Protein AF-A0A9Q0VDV9-F1 (afdb_monomer_lite)

InterPro domains:
  IPR036641 HPT domain superfamily [G3DSA:1.20.120.160] (2-73)
  IPR036641 HPT domain superfamily [SSF47226] (5-68)
  IPR045871 Histidine-containing phosphotransfer protein 1-5/Phosphorelay intermediate protein YPD1 [PTHR28242] (6-66)

Secondary structure (DSSP, 8-state):
-HHHHHHHHHHHHHHHHHHHTTSS-HHHHHHHHT--TT-TTHHHHHHHHHHHHHHHHHHHHHHHHHHHS---SS---------

Structure (mmCIF, N/CA/C/O backbone):
data_AF-A0A9Q0VDV9-F1
#
_entry.id   AF-A0A9Q0VDV9-F1
#
loop_
_atom_site.group_PDB
_atom_site.id
_atom_site.type_symbol
_atom_site.label_atom_id
_atom_site.label_alt_id
_atom_site.label_comp_id
_atom_site.label_asym_id
_atom_site.label_entity_id
_atom_site.label_seq_id
_atom_site.pdbx_PDB_ins_code
_atom_site.Cartn_x
_atom_site.Cartn_y
_atom_site.Cartn_z
_atom_site.occupancy
_atom_site.B_iso_or_equiv
_atom_site.auth_seq_id
_atom_site.auth_comp_id
_atom_site.auth_asym_id
_atom_site.auth_atom_id
_atom_site.pdbx_PDB_model_num
ATOM 1 N N . MET A 1 1 ? -20.500 13.469 17.458 1.00 62.19 1 MET A N 1
ATOM 2 C CA . MET A 1 1 ? -20.563 12.125 16.839 1.00 62.19 1 MET A CA 1
ATOM 3 C C . MET A 1 1 ? -20.506 12.192 15.311 1.00 62.19 1 MET A C 1
ATOM 5 O O . MET A 1 1 ? -20.061 11.232 14.701 1.00 62.19 1 MET A O 1
ATOM 9 N N . ASP A 1 2 ? -20.890 13.304 14.677 1.00 80.56 2 ASP A N 1
ATOM 10 C CA . ASP A 1 2 ? -20.933 13.431 13.208 1.00 80.56 2 ASP A CA 1
ATOM 11 C C . ASP A 1 2 ? -19.565 13.363 12.514 1.00 80.56 2 ASP A C 1
ATOM 13 O O . ASP A 1 2 ? -19.437 12.716 11.481 1.00 80.56 2 ASP A O 1
ATOM 17 N N . ILE A 1 3 ? -18.523 13.942 13.118 1.00 89.12 3 ILE A N 1
ATOM 18 C CA . ILE A 1 3 ? -17.169 13.982 12.534 1.00 89.12 3 ILE A CA 1
ATOM 19 C C . ILE A 1 3 ? -16.572 12.573 12.387 1.00 89.12 3 ILE A C 1
ATOM 21 O O . ILE A 1 3 ? -16.006 12.249 11.348 1.00 89.12 3 ILE A O 1
ATOM 25 N N . LEU A 1 4 ? -16.741 11.711 13.398 1.00 87.19 4 LEU A N 1
ATOM 26 C CA . LEU A 1 4 ? -16.248 10.328 13.358 1.00 87.19 4 LEU A CA 1
ATOM 27 C C . LEU A 1 4 ? -16.951 9.510 12.269 1.00 87.19 4 LEU A C 1
ATOM 29 O O . LEU A 1 4 ? -16.295 8.809 11.505 1.00 87.19 4 LEU A O 1
ATOM 33 N N . ASN A 1 5 ? -18.272 9.661 12.147 1.00 87.19 5 ASN A N 1
ATOM 34 C CA . ASN A 1 5 ? -19.045 9.011 11.087 1.00 87.19 5 ASN A CA 1
ATOM 35 C C . ASN A 1 5 ? -18.631 9.497 9.690 1.00 87.19 5 ASN A C 1
ATOM 37 O O . ASN A 1 5 ? -18.631 8.724 8.734 1.00 87.19 5 ASN A O 1
ATOM 41 N N . GLN A 1 6 ? -18.275 10.775 9.562 1.00 89.62 6 GLN A N 1
ATOM 42 C CA . GLN A 1 6 ? -17.844 11.358 8.297 1.00 89.62 6 GLN A CA 1
ATOM 43 C C . GLN A 1 6 ? -16.455 10.853 7.881 1.00 89.62 6 GLN A C 1
ATOM 45 O O . GLN A 1 6 ? -16.284 10.440 6.735 1.00 89.62 6 GLN A O 1
ATOM 50 N N . LEU A 1 7 ? -15.503 10.792 8.817 1.00 89.75 7 LEU A N 1
ATOM 51 C CA . LEU A 1 7 ? -14.181 10.192 8.596 1.00 89.75 7 LEU A CA 1
ATOM 52 C C . LEU A 1 7 ? -14.278 8.709 8.229 1.00 89.75 7 LEU A C 1
ATOM 54 O O . LEU A 1 7 ? -13.618 8.262 7.295 1.00 89.75 7 LEU A O 1
ATOM 58 N N . GLN A 1 8 ? -15.135 7.953 8.916 1.00 90.75 8 GLN A N 1
ATOM 59 C CA . GLN A 1 8 ? -15.333 6.536 8.621 1.00 90.75 8 GLN A CA 1
ATOM 60 C C . GLN A 1 8 ? -15.890 6.316 7.208 1.00 90.75 8 GLN A C 1
ATOM 62 O O . GLN A 1 8 ? -15.438 5.409 6.505 1.00 90.75 8 GLN A O 1
ATOM 67 N N . ARG A 1 9 ? -16.837 7.154 6.760 1.00 91.81 9 ARG A N 1
ATOM 68 C CA . ARG A 1 9 ? -17.330 7.111 5.374 1.00 91.81 9 ARG A CA 1
ATOM 69 C C . ARG A 1 9 ? -16.225 7.421 4.378 1.00 91.81 9 ARG A C 1
ATOM 71 O O . ARG A 1 9 ? -16.035 6.641 3.459 1.00 91.81 9 ARG A O 1
ATOM 78 N N . GLN A 1 10 ? -15.460 8.490 4.602 1.00 92.69 10 GLN A N 1
ATOM 79 C CA . GLN A 1 10 ? -14.350 8.842 3.713 1.00 92.69 10 GLN A CA 1
ATOM 80 C C . GLN A 1 10 ? -13.319 7.718 3.601 1.00 92.69 10 GLN A C 1
ATOM 82 O O . GLN A 1 10 ? -12.880 7.409 2.498 1.00 92.69 10 GLN A O 1
ATOM 87 N N . TYR A 1 11 ? -12.967 7.085 4.721 1.00 88.38 11 TYR A N 1
ATOM 88 C CA . TYR A 1 11 ? -12.072 5.933 4.726 1.00 88.38 11 TYR A CA 1
ATOM 89 C C . TYR A 1 11 ? -12.648 4.773 3.907 1.00 88.38 11 TYR A C 1
ATOM 91 O O . TYR A 1 11 ? -11.980 4.250 3.022 1.00 88.38 11 TYR A O 1
ATOM 99 N N . THR A 1 12 ? -13.912 4.422 4.149 1.00 88.75 12 THR A N 1
ATOM 100 C CA . THR A 1 12 ? -14.578 3.309 3.457 1.00 88.75 12 THR A CA 1
ATOM 101 C C . THR A 1 12 ? -14.686 3.562 1.951 1.00 88.75 12 THR A C 1
ATOM 103 O O . THR A 1 12 ? -14.378 2.675 1.156 1.00 88.75 12 THR A O 1
ATOM 106 N N . ASP A 1 13 ? -15.070 4.777 1.554 1.00 92.81 13 ASP A N 1
ATOM 107 C CA . ASP A 1 13 ? -15.191 5.180 0.151 1.00 92.81 13 ASP A CA 1
ATOM 108 C C . ASP A 1 13 ? -13.825 5.155 -0.548 1.00 92.81 13 ASP A C 1
ATOM 110 O O . ASP A 1 13 ? -13.703 4.657 -1.668 1.00 92.81 13 ASP A O 1
ATOM 114 N N . PHE A 1 14 ? -12.776 5.640 0.122 1.00 90.75 14 PHE A N 1
ATOM 115 C CA . PHE A 1 14 ? -11.414 5.614 -0.405 1.00 90.75 14 PHE A CA 1
ATOM 116 C C . PHE A 1 14 ? -10.893 4.183 -0.576 1.00 90.75 14 PHE A C 1
ATOM 118 O O . PHE A 1 14 ? -10.374 3.837 -1.637 1.00 90.75 14 PHE A O 1
ATOM 125 N N . THR A 1 15 ? -11.091 3.320 0.423 1.00 87.00 15 THR A N 1
ATOM 126 C CA . THR A 1 15 ? -10.728 1.903 0.329 1.00 87.00 15 THR A CA 1
ATOM 127 C C . THR A 1 15 ? -11.473 1.216 -0.814 1.00 87.00 15 THR A C 1
ATOM 129 O O . THR A 1 15 ? -10.855 0.504 -1.601 1.00 87.00 15 THR A O 1
ATOM 132 N N . ALA A 1 16 ? -12.774 1.471 -0.979 1.00 89.56 16 ALA A N 1
ATOM 133 C CA . ALA A 1 16 ? -13.551 0.901 -2.079 1.00 89.56 16 ALA A CA 1
ATOM 134 C C . ALA A 1 16 ? -13.028 1.331 -3.462 1.00 89.56 16 ALA A C 1
ATOM 136 O O . ALA A 1 16 ? -13.014 0.522 -4.392 1.00 89.56 16 ALA A O 1
ATOM 137 N N . LEU A 1 17 ? -12.566 2.578 -3.604 1.00 92.94 17 LEU A N 1
ATOM 138 C CA . LEU A 1 17 ? -11.944 3.058 -4.841 1.00 92.94 17 LEU A CA 1
ATOM 139 C C . LEU A 1 17 ? -10.628 2.334 -5.147 1.00 92.94 17 LEU A C 1
ATOM 141 O O . LEU A 1 17 ? -10.411 1.967 -6.300 1.00 92.94 17 LEU A O 1
ATOM 145 N N . LEU A 1 18 ? -9.790 2.078 -4.138 1.00 88.62 18 LEU A N 1
ATOM 146 C CA . LEU A 1 18 ? -8.528 1.347 -4.312 1.00 88.62 18 LEU A CA 1
ATOM 147 C C . LEU A 1 18 ? -8.746 -0.077 -4.841 1.00 88.62 18 LEU A C 1
ATOM 149 O O . LEU A 1 18 ? -8.047 -0.496 -5.764 1.00 88.62 18 LEU A O 1
ATOM 153 N N . TYR A 1 19 ? -9.744 -0.789 -4.308 1.00 86.81 19 TYR A N 1
ATOM 154 C CA . TYR A 1 19 ? -10.121 -2.117 -4.803 1.00 86.81 19 TYR A CA 1
ATOM 155 C C . TYR A 1 19 ? -10.723 -2.060 -6.209 1.00 86.81 19 TYR A C 1
ATOM 157 O O . TYR A 1 19 ? -10.414 -2.898 -7.053 1.00 86.81 19 TYR A O 1
ATOM 165 N N . ARG A 1 20 ? -11.577 -1.067 -6.492 1.00 90.81 20 ARG A N 1
ATOM 166 C CA . ARG A 1 20 ? -12.244 -0.951 -7.798 1.00 90.81 20 ARG A CA 1
ATOM 167 C C . ARG A 1 20 ? -11.268 -0.650 -8.932 1.00 90.81 20 ARG A C 1
ATOM 169 O O . ARG A 1 20 ? -11.437 -1.180 -10.024 1.00 90.81 20 ARG A O 1
ATOM 176 N N . GLU A 1 21 ? -10.290 0.211 -8.683 1.00 91.25 21 GLU A N 1
ATOM 177 C CA . GLU A 1 21 ? -9.271 0.566 -9.674 1.00 91.25 21 GLU A CA 1
A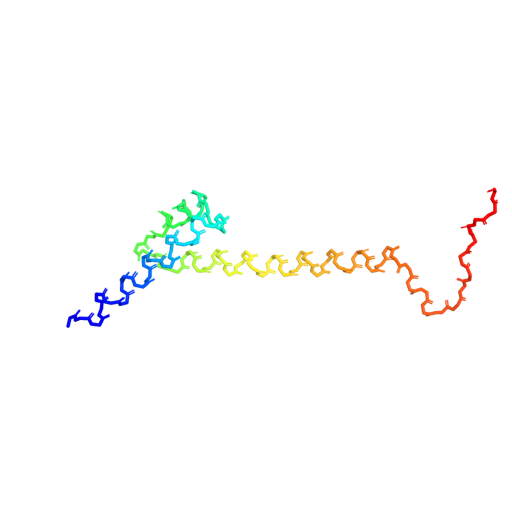TOM 178 C C . GLU A 1 21 ? -8.184 -0.520 -9.802 1.00 91.25 21 GLU A C 1
ATOM 180 O O . GLU A 1 21 ? -7.357 -0.468 -10.705 1.00 91.25 21 GLU A O 1
ATOM 185 N N . GLY A 1 22 ? -8.191 -1.525 -8.916 1.00 86.50 22 GLY A N 1
ATOM 186 C CA . GLY A 1 22 ? -7.240 -2.635 -8.942 1.00 86.50 22 GLY A CA 1
ATOM 187 C C . GLY A 1 22 ? -5.855 -2.287 -8.395 1.00 86.50 22 GLY A C 1
ATOM 188 O O . GLY A 1 22 ? -4.906 -3.021 -8.649 1.00 86.50 22 GLY A O 1
ATOM 189 N N . PHE A 1 23 ? -5.722 -1.193 -7.634 1.00 83.62 23 PHE A N 1
ATOM 190 C CA . PHE A 1 23 ? -4.483 -0.889 -6.902 1.00 83.62 23 PHE A CA 1
ATOM 191 C C . PHE A 1 23 ? -4.212 -1.900 -5.788 1.00 83.62 23 PHE A C 1
ATOM 193 O O . PHE A 1 23 ? -3.069 -2.088 -5.380 1.00 83.62 23 PHE A O 1
ATOM 200 N N . VAL A 1 24 ? -5.281 -2.493 -5.264 1.00 85.75 24 VAL A N 1
ATOM 201 C CA . VAL A 1 24 ? -5.270 -3.380 -4.112 1.00 85.75 24 VAL A CA 1
ATOM 202 C C . VAL A 1 24 ? -6.189 -4.561 -4.408 1.00 85.75 24 VAL A C 1
ATOM 204 O O . VAL A 1 24 ? -7.267 -4.381 -4.973 1.00 85.75 24 VAL A O 1
ATOM 207 N N . ASP A 1 25 ? -5.766 -5.763 -4.028 1.00 86.81 25 ASP A N 1
ATOM 208 C CA . ASP A 1 25 ? -6.485 -7.010 -4.273 1.00 86.81 25 ASP A CA 1
ATOM 209 C C . ASP A 1 25 ? -6.685 -7.827 -2.981 1.00 86.81 25 ASP A C 1
ATOM 211 O O . ASP A 1 25 ? -6.403 -7.383 -1.860 1.00 86.81 25 ASP A O 1
ATOM 215 N N . ASP A 1 26 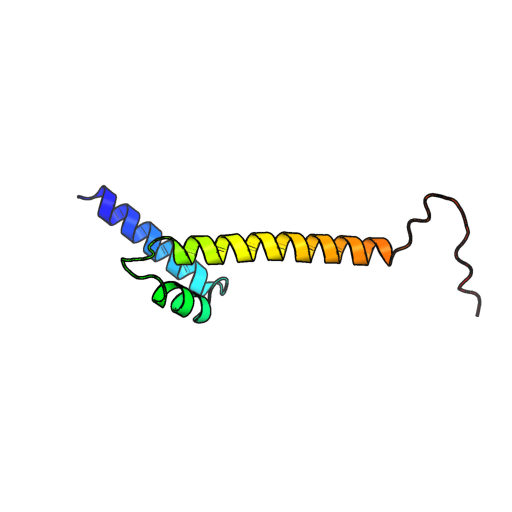? -7.184 -9.053 -3.132 1.00 85.62 26 ASP A N 1
ATOM 216 C CA . ASP A 1 26 ? -7.444 -9.966 -2.019 1.00 85.62 26 ASP A CA 1
ATOM 217 C C . ASP A 1 26 ? -6.179 -10.326 -1.214 1.00 85.62 26 ASP A C 1
ATOM 219 O O . ASP A 1 26 ? -6.288 -10.813 -0.083 1.00 85.62 26 ASP A O 1
ATOM 223 N N . ASN A 1 27 ? -4.972 -10.102 -1.752 1.00 83.06 27 ASN A N 1
ATOM 224 C CA . ASN A 1 27 ? -3.730 -10.296 -1.008 1.00 83.06 27 ASN A CA 1
ATOM 225 C C . ASN A 1 27 ? -3.594 -9.255 0.109 1.00 83.06 27 ASN A C 1
ATOM 227 O O . ASN A 1 27 ? -3.279 -9.606 1.245 1.00 83.06 27 ASN A O 1
ATOM 231 N N . PHE A 1 28 ? -3.947 -7.999 -0.156 1.00 83.25 28 PHE A N 1
ATOM 232 C CA . PHE A 1 28 ? -3.937 -6.957 0.870 1.00 83.25 28 PHE A CA 1
ATOM 233 C C . PHE A 1 28 ? -4.955 -7.231 1.980 1.00 83.25 28 PHE A C 1
ATOM 235 O O . PHE A 1 28 ? -4.647 -7.058 3.157 1.00 83.25 28 PHE A O 1
ATOM 242 N N . THR A 1 29 ? -6.135 -7.762 1.634 1.00 82.12 29 THR A N 1
ATOM 243 C CA . THR A 1 29 ? -7.112 -8.216 2.639 1.00 82.12 29 THR A CA 1
ATOM 244 C C . THR A 1 29 ? -6.529 -9.319 3.537 1.00 82.12 29 THR A C 1
ATOM 246 O O . THR A 1 29 ? -6.850 -9.383 4.723 1.00 82.12 29 THR A O 1
ATOM 249 N N . GLN A 1 30 ? -5.667 -10.197 3.013 1.00 83.94 30 GLN A N 1
ATOM 250 C CA . GLN A 1 30 ? -4.985 -11.214 3.824 1.00 83.94 30 GLN A CA 1
ATOM 251 C C . GLN A 1 30 ? -3.943 -10.598 4.759 1.00 83.94 30 GLN A C 1
ATOM 253 O O . GLN A 1 30 ? -3.896 -10.977 5.926 1.00 83.94 30 GLN A O 1
ATOM 258 N N . VAL A 1 31 ? -3.172 -9.616 4.284 1.00 83.81 31 VAL A N 1
ATOM 259 C CA . VAL A 1 31 ? -2.227 -8.865 5.127 1.00 83.81 31 VAL A CA 1
ATOM 260 C C . VAL A 1 31 ? -2.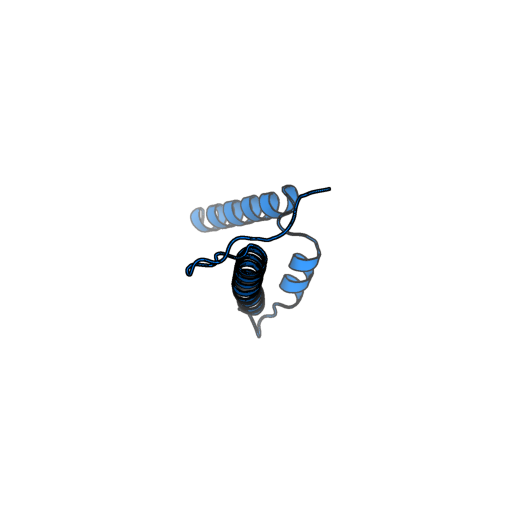966 -8.130 6.249 1.00 83.81 31 VAL A C 1
ATOM 262 O O . VAL A 1 31 ? -2.536 -8.177 7.396 1.00 83.81 31 VAL A O 1
ATOM 265 N N . GLN A 1 32 ? -4.129 -7.538 5.961 1.00 81.56 32 GLN A N 1
ATOM 266 C CA . GLN A 1 32 ? -4.973 -6.913 6.984 1.00 81.56 32 GLN A CA 1
ATOM 267 C C . GLN A 1 32 ? -5.498 -7.910 8.026 1.00 81.56 32 GLN A C 1
ATOM 269 O O . GLN A 1 32 ? -5.577 -7.567 9.198 1.00 81.56 32 GLN A O 1
ATOM 274 N N . LYS A 1 33 ? -5.814 -9.153 7.643 1.00 81.94 33 LYS A N 1
ATOM 275 C CA . LYS A 1 33 ? -6.261 -10.202 8.584 1.00 81.94 33 LYS A CA 1
ATOM 276 C C . LYS A 1 33 ? -5.168 -10.693 9.536 1.00 81.94 33 LYS A C 1
ATOM 278 O O . LYS A 1 33 ? -5.492 -11.346 10.521 1.00 81.94 33 LYS A O 1
ATOM 283 N N . LEU A 1 34 ? -3.899 -10.430 9.225 1.00 82.44 34 LEU A N 1
ATOM 284 C CA . LEU A 1 34 ? -2.767 -10.733 10.104 1.00 82.44 34 LEU A CA 1
ATOM 285 C C . LEU A 1 34 ? -2.559 -9.651 11.175 1.00 82.44 34 LEU A C 1
ATOM 287 O O . LEU A 1 34 ? -1.808 -9.873 12.120 1.00 82.44 34 LEU A O 1
ATOM 291 N N . GLN A 1 35 ? -3.218 -8.496 11.039 1.00 82.06 35 GLN A N 1
ATOM 292 C CA . GLN A 1 35 ? -3.275 -7.486 12.086 1.00 82.06 35 GLN A CA 1
ATOM 293 C C . GLN A 1 35 ? -4.158 -8.002 13.227 1.00 82.06 35 GLN A C 1
ATOM 295 O O . GLN A 1 35 ? -5.338 -8.286 13.028 1.00 82.06 35 GLN A O 1
ATOM 300 N N . ASP A 1 36 ? -3.580 -8.107 14.417 1.00 81.12 36 ASP A N 1
ATOM 301 C CA . ASP A 1 36 ? -4.274 -8.485 15.648 1.00 81.12 36 ASP A CA 1
ATOM 302 C C . ASP A 1 36 ? -4.070 -7.392 16.710 1.00 81.12 36 ASP A C 1
ATOM 304 O O . ASP A 1 36 ? -3.222 -6.509 16.543 1.00 81.12 36 ASP A O 1
ATOM 308 N N . GLU A 1 37 ? -4.809 -7.441 17.822 1.00 77.62 37 GLU A N 1
ATOM 309 C CA . GLU A 1 37 ? -4.698 -6.449 18.905 1.00 77.62 37 GLU A CA 1
ATOM 310 C C . GLU A 1 37 ? -3.280 -6.365 19.500 1.00 77.62 37 GLU A C 1
ATOM 312 O O . GLU A 1 37 ? -2.892 -5.327 20.036 1.00 77.62 37 GLU A O 1
ATOM 317 N N . SER A 1 38 ? -2.474 -7.426 19.371 1.00 81.00 38 SER A N 1
ATOM 318 C CA . SER A 1 38 ? -1.069 -7.443 19.796 1.00 81.00 38 SER A CA 1
ATOM 319 C C . SER A 1 38 ? -0.107 -6.724 18.845 1.00 81.00 38 SER A C 1
ATOM 321 O O . SER A 1 38 ? 1.021 -6.433 19.236 1.00 81.00 38 SER A O 1
ATOM 323 N N . SER A 1 39 ? -0.509 -6.482 17.596 1.00 78.56 39 SER A N 1
ATOM 324 C CA . SER A 1 39 ? 0.339 -5.903 16.547 1.00 78.56 39 SER A CA 1
ATOM 325 C C . SER A 1 39 ? -0.484 -4.991 15.626 1.00 78.56 39 SER A C 1
ATOM 327 O O . SER A 1 39 ? -0.715 -5.326 14.456 1.00 78.56 39 SER A O 1
ATOM 329 N N . PRO A 1 40 ? -0.929 -3.829 16.137 1.00 83.19 40 PRO A N 1
ATOM 330 C CA . PRO A 1 40 ? -1.759 -2.894 15.386 1.00 83.19 40 PRO A CA 1
ATOM 331 C C . PRO A 1 40 ? -1.014 -2.231 14.222 1.00 83.19 40 PRO A C 1
ATOM 333 O O . PRO A 1 40 ? -1.661 -1.710 13.326 1.00 83.19 40 PRO A O 1
ATOM 336 N N . ASP A 1 41 ? 0.316 -2.274 14.172 1.00 85.44 41 ASP A N 1
ATOM 337 C CA . ASP A 1 41 ? 1.095 -1.598 13.126 1.00 85.44 41 ASP A CA 1
ATOM 338 C C . ASP A 1 41 ? 1.574 -2.537 12.006 1.00 85.44 41 ASP A C 1
ATOM 340 O O . ASP A 1 41 ? 2.166 -2.083 11.029 1.00 85.44 41 ASP A O 1
ATOM 344 N N . PHE A 1 42 ? 1.250 -3.834 12.078 1.00 87.38 42 PHE A N 1
ATOM 345 C CA . PHE A 1 42 ? 1.751 -4.852 11.143 1.00 87.38 42 PHE A CA 1
ATOM 346 C C . PHE A 1 42 ? 1.518 -4.497 9.665 1.00 87.38 42 PHE A C 1
ATOM 348 O O . PHE A 1 42 ? 2.424 -4.584 8.841 1.00 87.38 42 PHE A O 1
ATOM 355 N N . VAL A 1 43 ? 0.309 -4.047 9.318 1.00 85.69 43 VAL A N 1
ATOM 356 C CA . VAL A 1 43 ? -0.029 -3.674 7.933 1.00 85.69 43 VAL A CA 1
ATOM 357 C C . VAL A 1 43 ? 0.803 -2.480 7.471 1.00 85.69 43 VAL A C 1
ATOM 359 O O . VAL A 1 43 ? 1.252 -2.451 6.329 1.00 85.69 43 VAL A O 1
ATOM 362 N N . VAL A 1 44 ? 1.034 -1.504 8.352 1.00 87.50 44 VAL A N 1
ATOM 363 C CA . VAL A 1 44 ? 1.822 -0.307 8.038 1.00 87.50 44 VAL A CA 1
ATOM 364 C C . VAL A 1 44 ? 3.286 -0.680 7.830 1.00 87.50 44 VAL A C 1
ATOM 366 O O . VAL A 1 44 ? 3.892 -0.216 6.867 1.00 87.50 44 VAL A O 1
ATOM 369 N N . GLU A 1 45 ? 3.838 -1.551 8.674 1.00 89.25 45 GLU A N 1
ATOM 370 C CA . GLU A 1 45 ? 5.213 -2.042 8.547 1.00 89.25 45 GLU A CA 1
ATOM 371 C C . GLU A 1 45 ? 5.424 -2.802 7.233 1.00 89.25 45 GLU A C 1
ATOM 373 O O . GLU A 1 45 ? 6.357 -2.499 6.489 1.00 89.25 45 GLU A O 1
ATOM 378 N N . VAL A 1 46 ? 4.523 -3.732 6.899 1.00 88.12 46 VAL A N 1
ATOM 379 C CA . VAL A 1 46 ? 4.595 -4.509 5.650 1.00 88.12 46 VAL A CA 1
ATOM 380 C C . VAL A 1 46 ? 4.497 -3.600 4.425 1.00 88.12 46 VAL A C 1
ATOM 382 O O . VAL A 1 46 ? 5.275 -3.747 3.484 1.00 88.12 46 VAL A O 1
ATOM 385 N N . VAL A 1 47 ? 3.566 -2.643 4.433 1.00 87.88 47 VAL A N 1
ATOM 386 C CA . VAL A 1 47 ? 3.387 -1.699 3.320 1.00 87.88 47 VAL A CA 1
ATOM 387 C C . VAL A 1 47 ? 4.595 -0.770 3.181 1.00 87.88 47 VAL A C 1
ATOM 389 O O . VAL A 1 47 ? 5.032 -0.501 2.065 1.00 87.88 47 VAL A O 1
ATOM 392 N N . SER A 1 48 ? 5.170 -0.315 4.295 1.00 91.56 48 SER A N 1
ATOM 393 C CA . SER A 1 48 ? 6.364 0.538 4.284 1.00 91.56 48 SER A CA 1
ATOM 394 C C . SER A 1 48 ? 7.567 -0.205 3.704 1.00 91.56 4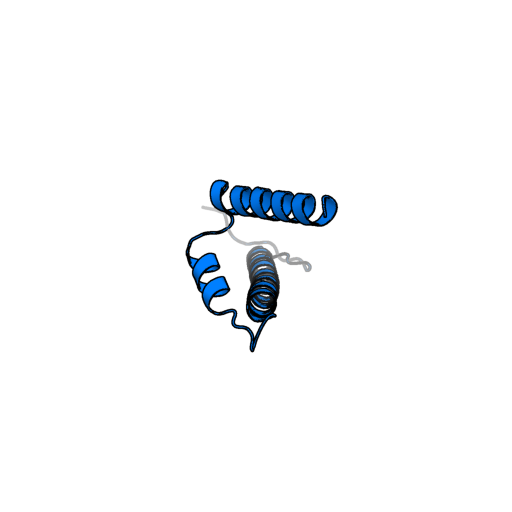8 SER A C 1
ATOM 396 O O . SER A 1 48 ? 8.221 0.308 2.797 1.00 91.56 48 SER A O 1
ATOM 398 N N . LEU A 1 49 ? 7.799 -1.447 4.143 1.00 92.06 49 LEU A N 1
ATOM 399 C CA . LEU A 1 49 ? 8.874 -2.289 3.619 1.00 92.06 49 LEU A CA 1
ATOM 400 C C . LEU A 1 49 ? 8.700 -2.566 2.119 1.00 92.06 49 LEU A C 1
ATOM 402 O O . LEU A 1 49 ? 9.660 -2.479 1.358 1.00 92.06 49 LEU A O 1
ATOM 406 N N . PHE A 1 50 ? 7.468 -2.842 1.679 1.00 90.12 50 PHE A N 1
ATOM 407 C CA . PHE A 1 50 ? 7.167 -3.033 0.262 1.00 90.12 50 PHE A CA 1
ATOM 408 C C . PHE A 1 50 ? 7.547 -1.806 -0.578 1.00 90.12 50 PHE A C 1
ATOM 410 O O . PHE A 1 50 ? 8.152 -1.960 -1.641 1.00 90.12 50 PHE A O 1
ATOM 417 N N . PHE A 1 51 ? 7.228 -0.593 -0.115 1.00 91.19 51 PHE A N 1
ATOM 418 C CA . PHE A 1 51 ? 7.588 0.629 -0.836 1.00 91.19 51 PHE A CA 1
ATOM 419 C C . PHE A 1 51 ? 9.097 0.874 -0.864 1.00 91.19 51 PHE A C 1
ATOM 421 O O . PHE A 1 51 ? 9.622 1.201 -1.928 1.00 91.19 51 PHE A O 1
ATOM 428 N N . GLU A 1 52 ? 9.798 0.666 0.251 1.00 94.94 52 GLU A N 1
ATOM 429 C CA . GLU A 1 52 ? 11.261 0.784 0.296 1.00 94.94 52 GLU A CA 1
ATOM 430 C C . GLU A 1 52 ? 11.947 -0.188 -0.673 1.00 94.94 52 GLU A C 1
ATOM 432 O O . GLU A 1 52 ? 12.899 0.173 -1.371 1.00 94.94 52 GLU A O 1
ATOM 437 N N . ASP A 1 53 ? 11.465 -1.428 -0.738 1.00 94.06 53 ASP A N 1
ATOM 438 C CA . ASP A 1 53 ? 12.016 -2.437 -1.638 1.00 94.06 53 ASP A CA 1
ATOM 439 C C . ASP A 1 53 ? 11.675 -2.143 -3.103 1.00 94.06 53 ASP A C 1
ATOM 441 O O . ASP A 1 53 ? 12.532 -2.308 -3.975 1.00 94.06 53 ASP A O 1
ATOM 445 N N . CYS A 1 54 ? 10.472 -1.637 -3.390 1.00 94.44 54 CYS A N 1
ATOM 446 C CA . CYS A 1 54 ? 10.099 -1.188 -4.731 1.00 94.44 54 CYS A CA 1
ATOM 447 C C . CYS A 1 54 ? 10.950 -0.007 -5.200 1.00 94.44 54 CYS A C 1
ATOM 449 O O . CYS A 1 54 ? 11.384 0.005 -6.350 1.00 94.44 54 CYS A O 1
ATOM 451 N N . GLU A 1 55 ? 11.223 0.966 -4.329 1.00 94.56 55 GLU A N 1
ATOM 452 C CA . GLU A 1 55 ? 12.092 2.100 -4.647 1.00 94.56 55 GLU A CA 1
ATOM 453 C C . GLU A 1 55 ? 13.494 1.617 -5.035 1.00 94.56 55 GLU A C 1
ATOM 455 O O . GLU A 1 55 ? 14.006 1.970 -6.100 1.00 94.56 55 GLU A O 1
ATOM 460 N N . LYS A 1 56 ? 14.089 0.736 -4.221 1.00 94.75 56 LYS A N 1
ATOM 461 C CA . LYS A 1 56 ? 15.389 0.123 -4.528 1.00 94.75 56 LYS A CA 1
ATOM 462 C C . LYS A 1 56 ? 15.341 -0.655 -5.839 1.00 94.75 56 LYS A C 1
ATOM 464 O O . LYS A 1 56 ? 16.247 -0.520 -6.656 1.00 94.75 56 LYS A O 1
ATOM 469 N N . LEU A 1 57 ? 14.300 -1.458 -6.062 1.00 94.25 57 LEU A N 1
ATOM 470 C CA . LEU A 1 57 ? 14.147 -2.250 -7.281 1.00 94.25 57 LEU A CA 1
ATOM 471 C C . LEU A 1 57 ? 14.068 -1.359 -8.526 1.00 94.25 57 LEU A C 1
ATOM 473 O O . LEU A 1 57 ? 14.769 -1.614 -9.501 1.00 94.25 57 LEU A O 1
ATOM 477 N N . VAL A 1 58 ? 13.250 -0.306 -8.494 1.00 94.44 58 VAL A N 1
ATOM 478 C CA . VAL A 1 58 ? 13.102 0.639 -9.610 1.00 94.44 58 VAL A CA 1
ATOM 479 C C . VAL A 1 58 ? 14.402 1.396 -9.866 1.00 94.44 58 VAL A C 1
ATOM 481 O O . VAL A 1 58 ? 14.814 1.491 -11.022 1.00 94.44 58 VAL A O 1
ATOM 484 N N . ASN A 1 59 ? 15.087 1.857 -8.817 1.00 93.69 59 ASN A N 1
ATOM 485 C CA . ASN A 1 59 ? 16.392 2.506 -8.949 1.00 93.69 59 ASN A CA 1
ATOM 486 C C . ASN A 1 59 ? 17.432 1.557 -9.558 1.00 93.69 59 ASN A C 1
ATOM 488 O O . ASN A 1 59 ? 18.086 1.918 -10.531 1.00 93.69 59 ASN A O 1
ATOM 492 N N . ASN A 1 60 ? 17.506 0.311 -9.086 1.00 92.44 60 ASN A N 1
ATOM 493 C CA . ASN A 1 60 ? 18.401 -0.702 -9.647 1.00 92.44 60 ASN A CA 1
ATOM 494 C C . ASN A 1 60 ? 18.080 -1.010 -11.119 1.00 92.44 60 ASN A C 1
ATOM 496 O O . ASN A 1 60 ? 18.989 -1.185 -11.928 1.00 92.44 60 ASN A O 1
ATOM 500 N N . MET A 1 61 ? 16.797 -1.070 -11.496 1.00 92.62 61 MET A N 1
ATOM 501 C CA . MET A 1 61 ? 16.396 -1.242 -12.897 1.00 92.62 61 MET A CA 1
ATOM 502 C C . MET A 1 61 ? 16.804 -0.038 -13.750 1.00 92.62 61 MET A C 1
ATOM 504 O O . MET A 1 61 ? 17.302 -0.223 -14.859 1.00 92.62 61 MET A O 1
ATOM 508 N N . ALA A 1 62 ? 16.634 1.186 -13.246 1.00 92.50 62 ALA A N 1
ATOM 509 C CA . ALA A 1 62 ? 17.068 2.399 -13.931 1.00 92.50 62 ALA A CA 1
ATOM 510 C C . ALA A 1 62 ? 18.596 2.433 -14.102 1.00 92.50 62 ALA A C 1
ATOM 512 O O . ALA A 1 62 ? 19.091 2.701 -15.198 1.00 92.50 62 ALA A O 1
ATOM 513 N N . GLU A 1 63 ? 19.353 2.088 -13.061 1.00 90.19 63 GLU A N 1
ATOM 514 C CA . GLU A 1 63 ? 20.811 1.946 -13.114 1.00 90.19 63 GLU A CA 1
ATOM 515 C C . GLU A 1 63 ? 21.243 0.870 -14.114 1.00 90.19 63 GLU A C 1
ATOM 517 O O . GLU A 1 63 ? 22.119 1.115 -14.934 1.00 90.19 63 GLU A O 1
ATOM 522 N N . ALA A 1 64 ? 20.598 -0.296 -14.134 1.00 89.44 64 ALA A N 1
ATOM 523 C CA . ALA A 1 64 ? 20.907 -1.350 -15.098 1.00 89.44 64 ALA A CA 1
ATOM 524 C C . ALA A 1 64 ? 20.595 -0.934 -16.548 1.00 89.44 64 ALA A C 1
ATOM 526 O O . ALA A 1 64 ? 21.375 -1.218 -17.458 1.00 89.44 64 ALA A O 1
ATOM 527 N N . LEU A 1 65 ? 19.480 -0.235 -16.775 1.00 86.38 65 LEU A N 1
ATOM 528 C CA . LEU A 1 65 ? 19.093 0.271 -18.096 1.00 86.38 65 LEU A CA 1
ATOM 529 C C . LEU A 1 65 ? 20.023 1.395 -18.576 1.00 86.38 65 LEU A C 1
ATOM 531 O O . LEU A 1 65 ? 20.368 1.446 -19.757 1.00 86.38 65 LEU A O 1
ATOM 535 N N . THR A 1 66 ? 20.475 2.264 -17.670 1.00 83.88 66 THR A N 1
ATOM 536 C CA . THR A 1 66 ? 21.473 3.301 -17.978 1.00 83.88 66 THR A CA 1
ATOM 537 C C . THR A 1 66 ? 22.880 2.731 -18.147 1.00 83.88 66 THR A C 1
ATOM 539 O O . THR A 1 66 ? 23.598 3.162 -19.043 1.00 83.88 66 THR A O 1
ATOM 542 N N . ALA A 1 67 ? 23.265 1.712 -17.380 1.00 69.88 67 ALA A N 1
ATOM 543 C CA . ALA A 1 67 ? 24.534 1.008 -17.539 1.00 69.88 67 ALA A CA 1
ATOM 544 C C . ALA A 1 67 ? 24.580 0.182 -18.837 1.00 69.88 67 ALA A C 1
ATOM 546 O O . ALA A 1 67 ? 25.625 0.098 -19.481 1.00 69.88 67 ALA A O 1
ATOM 547 N N . GLY A 1 68 ? 23.446 -0.396 -19.254 1.00 59.91 68 GLY A N 1
ATOM 548 C CA . GLY A 1 68 ? 23.299 -1.084 -20.539 1.00 59.91 68 GLY A CA 1
ATOM 549 C C . GLY A 1 68 ? 23.326 -0.136 -21.743 1.00 59.91 68 GLY A C 1
ATOM 550 O O . GLY A 1 68 ? 23.751 -0.525 -22.830 1.00 59.91 68 GLY A O 1
ATOM 551 N N . CYS A 1 69 ? 22.935 1.125 -21.551 1.00 51.56 69 CYS A N 1
ATOM 552 C CA . CYS A 1 69 ? 23.058 2.179 -22.549 1.00 51.56 69 CYS A CA 1
ATOM 553 C C . CYS A 1 69 ? 24.325 2.999 -22.280 1.00 51.56 69 CYS A C 1
ATOM 555 O O . CYS A 1 69 ? 24.262 4.093 -21.729 1.00 51.56 69 CYS A O 1
ATOM 557 N N . GLY A 1 70 ? 25.481 2.453 -22.668 1.00 53.84 70 GLY A N 1
ATOM 558 C CA . GLY A 1 70 ? 26.802 3.035 -22.436 1.00 53.84 70 GLY A CA 1
ATOM 559 C C . GLY A 1 70 ? 26.901 4.5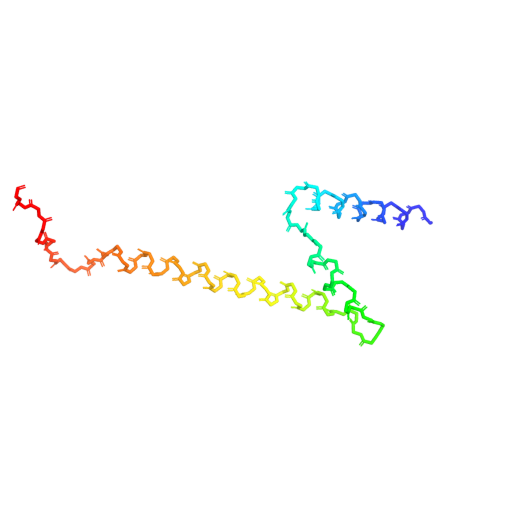36 -22.727 1.00 53.84 70 GLY A C 1
ATOM 560 O O . GLY A 1 70 ? 27.212 4.954 -23.842 1.00 53.84 70 GLY A O 1
ATOM 561 N N . LEU A 1 71 ? 26.759 5.351 -21.683 1.00 49.56 71 LEU A N 1
ATOM 562 C CA . LEU A 1 71 ? 27.396 6.654 -21.609 1.00 49.56 71 LEU A CA 1
ATOM 563 C C . LEU A 1 71 ? 28.875 6.401 -21.335 1.00 49.56 71 LEU A C 1
ATOM 565 O O . LEU A 1 71 ? 29.361 6.429 -20.208 1.00 49.56 71 LEU A O 1
ATOM 569 N N . GLN A 1 72 ? 29.598 6.164 -22.425 1.00 46.28 72 GLN A N 1
ATOM 570 C CA . GLN A 1 72 ? 31.011 6.484 -22.490 1.00 46.28 72 GLN A CA 1
ATOM 571 C C . GLN A 1 72 ? 31.151 8.007 -22.355 1.00 46.28 72 GLN A C 1
ATOM 573 O O . GLN A 1 72 ? 31.288 8.736 -23.336 1.00 46.28 72 GLN A O 1
ATOM 578 N N . THR A 1 73 ? 31.108 8.514 -21.124 1.00 51.09 73 THR A N 1
ATOM 579 C CA . THR A 1 73 ? 31.690 9.817 -20.789 1.00 51.09 73 THR A CA 1
ATOM 580 C C . THR A 1 73 ? 33.207 9.642 -20.765 1.00 51.09 73 THR A C 1
ATOM 582 O O . THR A 1 73 ? 33.826 9.483 -19.718 1.00 51.09 73 THR A O 1
ATOM 585 N N . GLY A 1 74 ? 33.789 9.567 -21.956 1.00 53.41 74 GLY A N 1
ATOM 586 C CA . GLY A 1 74 ? 35.198 9.262 -22.184 1.00 53.41 74 GLY A CA 1
ATOM 587 C C . GLY A 1 74 ? 35.309 8.565 -23.527 1.00 53.41 74 GLY A C 1
ATOM 588 O O . GLY A 1 74 ? 35.039 7.376 -23.624 1.00 53.41 74 GLY A O 1
ATOM 589 N N . GLY A 1 75 ? 35.574 9.341 -24.577 1.00 53.56 75 GLY A N 1
ATOM 590 C CA . GLY A 1 75 ? 35.334 8.933 -25.955 1.00 53.56 75 GLY A CA 1
ATOM 591 C C . GLY A 1 75 ? 35.966 7.602 -26.343 1.00 53.56 75 GLY A C 1
ATOM 592 O O . GLY A 1 75 ? 37.178 7.470 -26.293 1.00 53.56 75 GLY A O 1
ATOM 593 N N . PHE A 1 76 ? 35.141 6.682 -26.831 1.00 40.62 76 PHE A N 1
ATOM 594 C CA . PHE A 1 76 ? 35.497 5.717 -27.863 1.00 40.62 76 PHE A CA 1
ATOM 595 C C . PHE A 1 76 ? 34.242 5.412 -28.683 1.00 40.62 76 PHE A C 1
ATOM 597 O O . PHE A 1 76 ? 33.168 5.128 -28.162 1.00 40.62 76 PHE A O 1
ATOM 604 N N . SER A 1 77 ? 34.373 5.534 -29.995 1.00 46.22 77 SER A N 1
ATOM 605 C CA . SER A 1 77 ? 33.350 5.259 -30.996 1.00 46.22 77 SER A CA 1
ATOM 606 C C . SER A 1 77 ? 32.820 3.827 -30.860 1.00 46.22 77 SER A C 1
ATOM 608 O O . SER A 1 77 ? 33.616 2.892 -30.800 1.00 46.22 77 SER A O 1
ATOM 610 N N . CYS A 1 78 ? 31.499 3.630 -30.869 1.00 40.91 78 CYS A N 1
ATOM 611 C CA . CYS A 1 78 ? 30.902 2.302 -31.033 1.00 40.91 78 CYS A CA 1
ATOM 612 C C . CYS A 1 78 ? 31.304 1.727 -32.406 1.00 40.91 78 CYS A C 1
ATOM 614 O O . CYS A 1 78 ? 30.955 2.337 -33.419 1.00 40.91 78 CYS A O 1
ATOM 616 N N . PRO A 1 79 ? 31.985 0.569 -32.504 1.00 55.91 79 PRO A N 1
ATOM 617 C CA . PRO A 1 79 ? 32.256 -0.057 -33.786 1.00 55.91 79 PRO A CA 1
ATOM 618 C C . PRO A 1 79 ? 31.197 -1.128 -34.029 1.00 55.91 79 PRO A C 1
ATOM 620 O O . PRO A 1 79 ? 31.425 -2.284 -33.697 1.00 55.91 79 PRO A O 1
ATOM 623 N N . SER A 1 80 ? 30.019 -0.772 -34.546 1.00 57.97 80 SER A N 1
ATOM 624 C CA . SER A 1 80 ? 29.047 -1.753 -35.062 1.00 57.97 80 SER A CA 1
ATOM 625 C C . SER A 1 80 ? 27.923 -1.062 -35.831 1.00 57.97 80 SER A C 1
ATOM 627 O O . SER A 1 80 ? 26.920 -0.695 -35.229 1.00 57.97 80 SER A O 1
ATOM 629 N N . THR A 1 81 ? 28.091 -0.876 -37.144 1.00 50.41 81 THR A N 1
ATOM 630 C CA . THR A 1 81 ? 27.100 -1.205 -38.197 1.00 50.41 81 THR A CA 1
ATOM 631 C C . THR A 1 81 ? 27.697 -0.824 -39.556 1.00 50.41 81 THR A C 1
ATOM 633 O O . THR A 1 81 ? 27.452 0.254 -40.080 1.00 50.41 81 THR A O 1
ATOM 636 N N . GLU A 1 82 ? 28.487 -1.733 -40.124 1.00 45.75 82 GLU A N 1
ATOM 637 C CA . GLU A 1 82 ? 28.596 -1.887 -41.577 1.00 45.75 82 GLU A CA 1
ATOM 638 C C . GLU A 1 82 ? 28.422 -3.377 -41.874 1.00 45.75 82 GLU A C 1
ATOM 640 O O . GLU A 1 82 ? 29.334 -4.190 -41.702 1.00 45.75 82 GLU A O 1
ATOM 645 N N . ARG A 1 83 ? 27.199 -3.742 -42.256 1.00 41.34 83 ARG A N 1
ATOM 646 C CA . ARG A 1 83 ? 26.963 -4.789 -43.239 1.00 41.34 83 ARG A CA 1
ATOM 647 C C . ARG A 1 83 ? 25.739 -4.422 -44.061 1.00 41.34 83 ARG A C 1
ATOM 649 O O . ARG A 1 83 ? 24.759 -3.959 -43.441 1.00 41.34 83 ARG A O 1
#

Foldseek 3Di:
DVVVVVVVVVVVVVVVVCVVVPVDDVVLVVQVVPCDPVHPCSSVVVVVVVVVVVVVVVVVVVVVVVVVVDPPPPDDDDPDDDD

Organism: NCBI:txid2511006

Sequence (83 aa):
MDILNQLQRQYTDFTALLYREGFVDDNFTQVQKLQDESSPDFVVEVVSLFFEDCEKLVNNMAEALTAGCGLQTGGFSCPSTER

pLDDT: mean 80.11, std 15.86, range [40.62, 94.94]

Radius of gyration: 23.05 Å; chains: 1; bounding box: 56×25×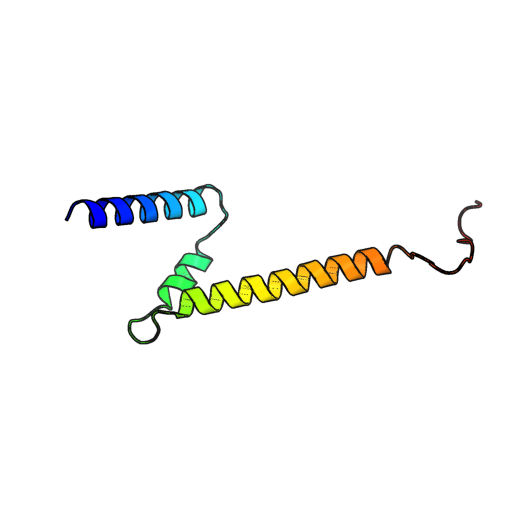63 Å